Protein AF-A0A060BM55-F1 (afdb_monomer)

InterPro domains:
  IPR013785 Aldolase-type TIM barrel [G3DSA:3.20.20.70] (1-113)
  IPR019563 Glycosyl-hydrolase 97, catalytic domain [PF10566] (2-112)
  IPR052720 Glycosyl Hydrolase Family 97 [PTHR35803] (2-112)

Organism: NCBI:txid155900

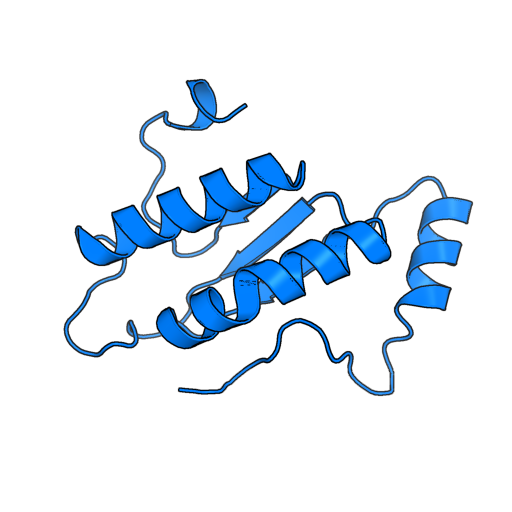Foldseek 3Di:
DADDLLQDDDPPDDLQVVLVVCVVVVHHDEGEAECCQALVNCVVNLVVNLVSCLVSVHQEYEYEHRDAHPVPPDHQADPVNVVSVVVSLQVSVVSNHHYHYYSHDDDDPCVVVSD

Structure (mmCIF, N/CA/C/O backbone):
data_AF-A0A060BM55-F1
#
_entry.id   AF-A0A060BM55-F1
#
loop_
_atom_site.group_PDB
_atom_site.id
_atom_site.type_symbol
_atom_site.label_atom_id
_atom_site.label_alt_id
_atom_site.label_comp_id
_atom_site.label_asym_id
_atom_site.label_entity_id
_atom_site.label_seq_id
_atom_site.pdbx_PDB_ins_code
_atom_site.Cartn_x
_atom_site.Cartn_y
_atom_site.Cartn_z
_atom_site.occupancy
_atom_site.B_iso_or_equiv
_atom_site.auth_seq_id
_atom_site.auth_comp_id
_atom_site.auth_asym_id
_atom_site.auth_atom_id
_atom_site.pdbx_PDB_model_num
ATOM 1 N N . ASP A 1 1 ? 1.247 -13.243 -14.084 1.00 61.47 1 ASP A N 1
ATOM 2 C CA . ASP A 1 1 ? 1.353 -12.057 -13.209 1.00 61.47 1 ASP A CA 1
ATOM 3 C C . ASP A 1 1 ? 0.154 -11.980 -12.266 1.00 61.47 1 ASP A C 1
ATOM 5 O O . ASP A 1 1 ? -0.477 -10.939 -12.197 1.00 61.47 1 ASP A O 1
ATOM 9 N N . ASP A 1 2 ? -0.213 -13.072 -11.596 1.00 68.25 2 ASP A N 1
ATOM 10 C CA . ASP A 1 2 ? -1.369 -13.096 -10.690 1.00 68.25 2 ASP A CA 1
ATOM 11 C C . ASP A 1 2 ? -0.999 -13.999 -9.515 1.00 68.25 2 ASP A C 1
ATOM 13 O O . ASP A 1 2 ? -1.059 -15.223 -9.606 1.00 68.25 2 ASP A O 1
ATOM 17 N N . VAL A 1 3 ? -0.381 -13.383 -8.510 1.00 78.50 3 VAL A N 1
ATOM 18 C CA . VAL A 1 3 ? 0.290 -14.083 -7.400 1.00 78.50 3 VAL A CA 1
ATOM 19 C C . VAL A 1 3 ? -0.518 -13.939 -6.110 1.00 78.50 3 VAL A C 1
ATOM 21 O O . VAL A 1 3 ? -0.544 -14.858 -5.299 1.00 78.50 3 VAL A O 1
ATOM 24 N N . PHE A 1 4 ? -1.209 -12.806 -5.947 1.00 89.38 4 PHE A N 1
ATOM 25 C CA . PHE A 1 4 ? -2.010 -12.465 -4.774 1.00 89.38 4 PHE A CA 1
ATOM 26 C C . PHE A 1 4 ? -3.209 -11.601 -5.181 1.00 89.38 4 PHE A C 1
ATOM 28 O O . PHE A 1 4 ? -3.075 -10.749 -6.064 1.00 89.38 4 PHE A O 1
ATOM 35 N N . ASP A 1 5 ? -4.341 -11.776 -4.492 1.00 93.00 5 ASP A N 1
ATOM 36 C CA . ASP A 1 5 ? -5.533 -10.919 -4.613 1.00 93.00 5 ASP A CA 1
ATOM 37 C C . ASP A 1 5 ? -5.649 -9.872 -3.487 1.00 93.00 5 ASP A C 1
ATOM 39 O O . ASP A 1 5 ? -6.470 -8.958 -3.572 1.00 93.00 5 ASP A O 1
ATOM 43 N N . PHE A 1 6 ? -4.790 -9.985 -2.465 1.00 96.12 6 PHE A N 1
ATOM 44 C CA . PHE A 1 6 ? -4.672 -9.102 -1.298 1.00 96.12 6 PHE A CA 1
ATOM 45 C C . PHE A 1 6 ? -5.924 -9.018 -0.405 1.00 96.12 6 PHE A C 1
ATOM 47 O O . PHE A 1 6 ? -5.984 -8.161 0.474 1.00 96.12 6 PHE A O 1
ATOM 54 N N . VAL A 1 7 ? -6.914 -9.894 -0.605 1.00 96.44 7 VAL A N 1
ATOM 55 C CA . VAL A 1 7 ? -8.201 -9.847 0.114 1.00 96.44 7 VAL A CA 1
ATOM 56 C C . VAL A 1 7 ? -8.655 -11.204 0.642 1.00 96.44 7 VAL A C 1
ATOM 58 O O . VAL A 1 7 ? -9.429 -11.242 1.598 1.00 96.44 7 VAL A O 1
ATOM 61 N N . THR A 1 8 ? -8.191 -12.312 0.060 1.00 95.25 8 THR A N 1
ATOM 62 C CA . THR A 1 8 ? -8.576 -13.656 0.497 1.00 95.25 8 THR A CA 1
ATOM 63 C C . THR A 1 8 ? -7.603 -14.155 1.567 1.00 95.25 8 THR A C 1
ATOM 65 O O . THR A 1 8 ? -6.438 -14.422 1.261 1.00 95.25 8 THR A O 1
ATOM 68 N N . PRO A 1 9 ? -8.040 -14.296 2.832 1.00 94.94 9 PRO A N 1
ATOM 69 C CA . PRO A 1 9 ? -7.209 -14.894 3.864 1.00 94.94 9 PRO A CA 1
ATOM 70 C C . PRO A 1 9 ? -7.093 -16.410 3.664 1.00 94.94 9 PRO A C 1
ATOM 72 O O . PRO A 1 9 ? -7.967 -17.051 3.074 1.00 94.94 9 PRO A O 1
ATOM 75 N N . TYR A 1 10 ? -6.040 -17.005 4.223 1.00 93.12 10 TYR A N 1
ATOM 76 C CA . TYR A 1 10 ? -5.969 -18.458 4.355 1.00 93.12 10 TYR A CA 1
ATOM 77 C C . TYR A 1 10 ? -7.039 -18.988 5.331 1.00 93.12 10 TYR A C 1
ATOM 79 O O . TYR A 1 10 ? -7.512 -18.237 6.188 1.00 93.12 10 TYR A O 1
ATOM 87 N N . PRO A 1 11 ? -7.426 -20.279 5.237 1.00 93.69 11 PRO A N 1
ATOM 88 C CA . PRO A 1 11 ? -8.484 -20.859 6.073 1.00 93.69 11 PRO A CA 1
ATOM 89 C C . PRO A 1 11 ? -8.236 -20.780 7.586 1.00 93.69 11 PRO A C 1
ATOM 91 O O . PRO A 1 11 ? -9.176 -20.868 8.369 1.00 93.69 11 PRO A O 1
ATOM 94 N N . ASP A 1 12 ? -6.980 -20.639 7.998 1.00 94.38 12 ASP A N 1
ATOM 95 C CA . ASP A 1 12 ? -6.537 -20.518 9.386 1.00 94.38 12 ASP A CA 1
ATOM 96 C C . ASP A 1 12 ? -6.440 -19.060 9.877 1.00 94.38 12 ASP A C 1
ATOM 98 O O . ASP A 1 12 ? -6.103 -18.822 11.038 1.00 94.38 12 ASP A O 1
ATOM 102 N N . PHE A 1 13 ? -6.779 -18.079 9.032 1.00 94.50 13 PHE A N 1
ATOM 103 C CA . PHE A 1 13 ? -6.747 -16.657 9.362 1.00 94.50 13 PHE A CA 1
ATOM 104 C C . PHE A 1 13 ? -8.152 -16.037 9.341 1.00 94.50 13 PHE A C 1
ATOM 106 O O . PHE A 1 13 ? -8.631 -15.525 8.328 1.00 94.50 13 PHE A O 1
ATOM 113 N N . ASP A 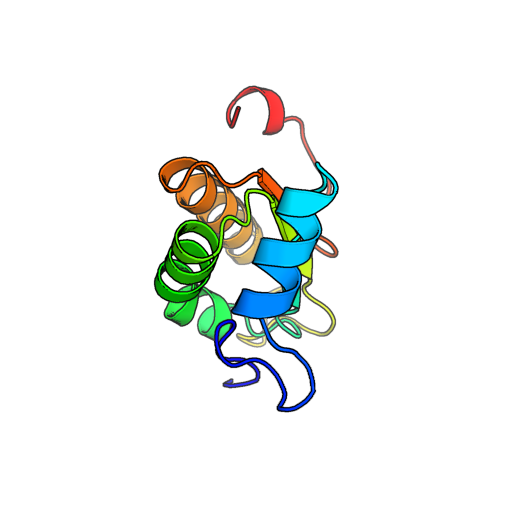1 14 ? -8.822 -16.034 10.494 1.00 95.06 14 ASP A N 1
ATOM 114 C CA . ASP A 1 14 ? -10.119 -15.366 10.647 1.00 95.06 14 ASP A CA 1
ATOM 115 C C . ASP A 1 14 ? -9.938 -13.855 10.862 1.00 95.06 14 ASP A C 1
ATOM 117 O O . ASP A 1 14 ? -9.708 -13.374 11.975 1.00 95.06 14 ASP A O 1
ATOM 121 N N . VAL A 1 15 ? -10.077 -13.099 9.772 1.00 94.56 15 VAL A N 1
ATOM 122 C CA . VAL A 1 15 ? -9.938 -11.635 9.744 1.00 94.56 15 VAL A CA 1
ATOM 123 C C . VAL A 1 15 ? -10.875 -10.955 10.744 1.00 94.56 15 VAL A C 1
ATOM 125 O O . VAL A 1 15 ? -10.457 -10.050 11.467 1.00 94.56 15 VAL A O 1
ATOM 128 N N . LYS A 1 16 ? -12.140 -11.385 10.820 1.00 94.00 16 LYS A N 1
ATOM 129 C CA . LYS A 1 16 ? -13.149 -10.714 11.651 1.00 94.00 16 LYS A CA 1
ATOM 130 C C . LYS A 1 16 ? -12.899 -10.978 13.127 1.00 94.00 16 LYS A C 1
ATOM 132 O O . LYS A 1 16 ? -12.931 -10.039 13.924 1.00 94.00 16 LYS A O 1
ATOM 137 N N . MET A 1 17 ? -12.631 -12.234 13.483 1.00 96.19 17 MET A N 1
ATOM 138 C CA . MET A 1 17 ? -12.342 -12.619 14.863 1.00 96.19 17 MET A CA 1
ATOM 139 C C . MET A 1 17 ? -11.067 -11.941 15.364 1.00 96.19 17 MET A C 1
ATOM 141 O O . MET A 1 17 ? -11.091 -11.308 16.421 1.00 96.19 17 MET A O 1
ATOM 145 N N . LEU A 1 18 ? -9.977 -11.996 14.590 1.00 95.25 18 LEU A N 1
ATOM 146 C CA . LEU A 1 18 ? -8.703 -11.385 14.971 1.00 95.25 18 LEU A CA 1
ATOM 147 C C . LEU A 1 18 ? -8.818 -9.869 15.116 1.00 95.25 18 LEU A C 1
ATOM 149 O O . LEU A 1 18 ? -8.274 -9.307 16.067 1.00 95.25 18 LEU A O 1
ATOM 153 N N . ASN A 1 19 ? -9.546 -9.206 14.216 1.00 94.25 19 ASN A N 1
ATOM 154 C CA . ASN A 1 19 ? -9.747 -7.765 14.297 1.00 94.25 19 ASN A CA 1
ATOM 155 C C . ASN A 1 19 ? -10.575 -7.365 15.531 1.00 94.25 19 ASN A C 1
ATOM 157 O O . ASN A 1 19 ? -10.183 -6.475 16.288 1.00 94.25 19 ASN A O 1
ATOM 161 N N . ALA A 1 20 ? -11.676 -8.077 15.803 1.00 95.25 20 ALA A N 1
ATOM 162 C CA . ALA A 1 20 ? -12.466 -7.866 17.016 1.00 95.25 20 ALA A CA 1
ATOM 163 C C . ALA A 1 20 ? -11.631 -8.102 18.286 1.00 95.25 20 ALA A C 1
ATOM 165 O O . ALA A 1 20 ? -11.706 -7.327 19.244 1.00 95.25 20 ALA A O 1
ATOM 166 N N . TYR A 1 21 ? -10.790 -9.138 18.281 1.00 96.62 21 TYR A N 1
ATOM 167 C CA . TYR A 1 21 ? -9.905 -9.442 19.396 1.00 96.62 21 TYR A CA 1
ATOM 168 C C . TYR A 1 21 ? -8.840 -8.359 19.592 1.00 96.62 21 TYR A C 1
ATOM 170 O O . TYR A 1 21 ? -8.648 -7.896 20.716 1.00 96.62 21 TYR A O 1
ATOM 178 N N . ALA A 1 22 ? -8.205 -7.885 18.518 1.00 95.81 22 ALA A N 1
ATOM 179 C CA . ALA A 1 22 ? -7.246 -6.786 18.562 1.00 95.81 22 ALA A CA 1
ATOM 180 C C . ALA A 1 22 ? -7.872 -5.523 19.177 1.00 95.81 22 ALA A C 1
ATOM 182 O O . ALA A 1 22 ? -7.331 -4.964 20.134 1.00 95.81 22 ALA A O 1
ATOM 183 N N . HIS A 1 23 ? -9.075 -5.151 18.728 1.00 93.25 23 HIS A N 1
ATOM 184 C CA . HIS A 1 23 ? -9.819 -4.023 19.287 1.00 93.25 23 HIS A CA 1
ATOM 185 C C . HIS A 1 23 ? -10.149 -4.218 20.773 1.00 93.25 23 HIS A C 1
ATOM 187 O O . HIS A 1 23 ? -9.991 -3.282 21.556 1.00 93.25 23 HIS A O 1
ATOM 193 N N . SER A 1 24 ? -10.516 -5.434 21.198 1.00 96.81 24 SER A N 1
ATOM 194 C CA . SER A 1 24 ? -10.766 -5.745 22.618 1.00 96.81 24 SER A CA 1
ATOM 195 C C . SER A 1 24 ? -9.527 -5.567 23.506 1.00 96.81 24 SER A C 1
ATOM 197 O O . SER A 1 24 ? -9.643 -5.371 24.715 1.00 96.81 24 SER A O 1
ATOM 199 N N . LYS A 1 25 ? -8.331 -5.634 22.908 1.00 97.44 25 LYS A N 1
ATOM 200 C CA . LYS A 1 25 ? -7.039 -5.436 23.572 1.00 97.44 25 LYS A CA 1
ATOM 201 C C . LYS A 1 25 ? -6.467 -4.031 23.372 1.00 97.44 25 LYS A C 1
ATOM 203 O O . LYS A 1 25 ? -5.366 -3.769 23.845 1.00 97.44 25 LYS A O 1
ATOM 208 N N . GLY A 1 26 ? -7.181 -3.138 22.684 1.00 95.50 26 GLY A N 1
ATOM 209 C CA . GLY A 1 26 ? -6.689 -1.795 22.372 1.00 95.50 26 GLY A CA 1
ATOM 210 C C . GLY A 1 26 ? -5.500 -1.777 21.405 1.00 95.50 26 GLY A C 1
ATOM 211 O O . GLY A 1 26 ? -4.759 -0.798 21.374 1.00 95.50 26 GLY A O 1
ATOM 212 N N . VAL A 1 27 ? -5.297 -2.845 20.626 1.00 95.81 27 VAL A N 1
ATOM 213 C CA . VAL A 1 27 ? -4.241 -2.938 19.607 1.00 95.81 27 VAL A CA 1
ATOM 214 C C . VAL A 1 27 ? -4.850 -2.929 18.208 1.00 95.81 27 VAL A C 1
ATOM 216 O O . VAL A 1 27 ? -6.030 -3.223 18.024 1.00 95.81 27 VAL A O 1
ATOM 219 N N . LYS A 1 28 ? -4.040 -2.591 17.204 1.00 94.06 28 LYS A N 1
ATOM 220 C CA . LYS A 1 28 ? -4.435 -2.642 15.794 1.00 94.06 28 LYS A CA 1
ATOM 221 C C . LYS A 1 28 ? -3.575 -3.643 15.049 1.00 94.06 28 LYS A C 1
ATOM 223 O O . LYS A 1 28 ? -2.371 -3.727 15.287 1.00 94.06 28 LYS A O 1
ATOM 228 N N . LEU A 1 29 ? -4.194 -4.361 14.123 1.00 95.38 29 LEU A N 1
ATOM 229 C CA . LEU A 1 29 ? -3.464 -5.188 13.178 1.00 95.38 29 LEU A CA 1
ATOM 230 C C . LEU A 1 29 ? -2.843 -4.300 12.089 1.00 95.38 29 LEU A C 1
ATOM 232 O O . LEU A 1 29 ? -3.420 -3.288 11.684 1.00 95.38 29 LEU A O 1
ATOM 236 N N . MET A 1 30 ? -1.662 -4.688 11.612 1.00 96.75 30 MET A N 1
ATOM 237 C CA . MET A 1 30 ? -1.012 -4.076 10.454 1.00 96.75 30 MET A CA 1
ATOM 238 C C . MET A 1 30 ? -1.174 -5.011 9.259 1.00 96.75 30 MET A C 1
ATOM 240 O O . MET A 1 30 ? -0.885 -6.201 9.368 1.00 96.75 30 MET A O 1
ATOM 244 N N . MET A 1 31 ? -1.647 -4.477 8.136 1.00 97.69 31 MET A N 1
ATOM 245 C CA . MET A 1 31 ? -1.818 -5.247 6.906 1.00 97.69 31 MET A CA 1
ATOM 246 C C . MET A 1 31 ? -0.458 -5.576 6.274 1.00 97.69 31 MET A C 1
ATOM 248 O O . MET A 1 31 ? 0.521 -4.857 6.491 1.00 97.69 31 MET A O 1
ATOM 252 N N . HIS A 1 32 ? -0.398 -6.630 5.459 1.00 97.88 32 HIS A N 1
ATOM 253 C CA . HIS A 1 32 ? 0.797 -7.012 4.712 1.00 97.88 32 HIS A CA 1
ATOM 254 C C . HIS A 1 32 ? 0.472 -7.277 3.235 1.00 97.88 32 HIS A C 1
ATOM 256 O O . HIS A 1 32 ? -0.267 -8.205 2.925 1.00 97.88 32 HIS A O 1
ATOM 262 N N . HIS A 1 33 ? 1.038 -6.477 2.329 1.00 97.88 33 HIS A N 1
ATOM 263 C CA . HIS A 1 33 ? 0.908 -6.619 0.874 1.00 97.88 33 HIS A CA 1
ATOM 264 C C . HIS A 1 33 ? 2.272 -6.926 0.241 1.00 97.88 33 HIS A C 1
ATOM 266 O O . HIS A 1 33 ? 2.935 -6.044 -0.308 1.00 97.88 33 HIS A O 1
ATOM 272 N N . GLU A 1 34 ? 2.703 -8.182 0.317 1.00 95.81 34 GLU A N 1
ATOM 273 C CA . GLU A 1 34 ? 3.834 -8.652 -0.489 1.00 95.81 34 GLU A CA 1
ATOM 274 C C . GLU A 1 34 ? 3.387 -8.815 -1.946 1.00 95.81 34 GLU A C 1
ATOM 276 O O . GLU A 1 34 ? 2.368 -9.446 -2.215 1.00 95.81 34 GLU A O 1
ATOM 281 N N . THR A 1 35 ? 4.132 -8.241 -2.890 1.00 94.75 35 THR A N 1
ATOM 282 C CA . THR A 1 35 ? 3.757 -8.244 -4.315 1.00 94.75 35 THR A CA 1
ATOM 283 C C . THR A 1 35 ? 4.543 -9.257 -5.141 1.00 94.75 35 THR A C 1
ATOM 285 O O . THR A 1 35 ? 4.168 -9.522 -6.286 1.00 94.75 35 THR A O 1
ATOM 288 N N . SER A 1 36 ? 5.646 -9.792 -4.600 1.00 93.88 36 SER A N 1
ATOM 289 C CA . SER A 1 36 ? 6.642 -10.573 -5.348 1.00 93.88 36 SER A CA 1
ATOM 290 C C . SER A 1 36 ? 7.066 -9.867 -6.640 1.00 93.88 36 SER A C 1
ATOM 292 O O . SER A 1 36 ? 7.148 -10.476 -7.709 1.00 93.88 36 SER A O 1
ATOM 294 N N . SER A 1 37 ? 7.212 -8.540 -6.553 1.00 93.81 37 SER A N 1
ATOM 295 C CA . SER A 1 37 ? 7.542 -7.642 -7.662 1.00 93.81 37 SER A CA 1
ATOM 296 C C . SER A 1 37 ? 6.567 -7.674 -8.850 1.00 93.81 37 SER A C 1
ATOM 298 O O . SER A 1 37 ? 6.855 -7.125 -9.917 1.00 93.81 37 SER A O 1
ATOM 300 N N . SER A 1 38 ? 5.367 -8.245 -8.673 1.00 93.94 38 SER A N 1
ATOM 301 C CA . SER A 1 38 ? 4.285 -8.231 -9.660 1.00 93.94 38 SER A CA 1
ATOM 302 C C . SER A 1 38 ? 3.457 -6.950 -9.557 1.00 93.94 38 SER A C 1
ATOM 304 O O . SER A 1 38 ? 2.322 -6.918 -9.083 1.00 93.94 38 SER A O 1
ATOM 306 N N . VAL A 1 39 ? 4.052 -5.853 -10.016 1.00 94.25 39 VAL A N 1
ATOM 307 C CA . VAL A 1 39 ? 3.577 -4.486 -9.757 1.00 94.25 39 VAL A CA 1
ATOM 308 C C . VAL A 1 39 ? 2.235 -4.207 -10.425 1.00 94.25 39 VAL A C 1
ATOM 310 O O . VAL A 1 39 ? 1.306 -3.713 -9.790 1.00 94.25 39 VAL A O 1
ATOM 313 N N . ARG A 1 40 ? 2.080 -4.610 -11.691 1.00 93.94 40 ARG A N 1
ATOM 314 C CA . ARG A 1 40 ? 0.809 -4.460 -12.418 1.00 93.94 40 ARG A CA 1
ATOM 315 C C . ARG A 1 40 ? -0.326 -5.266 -11.777 1.00 93.94 40 ARG A C 1
ATOM 317 O O . ARG A 1 40 ? -1.479 -4.844 -11.843 1.00 93.94 40 ARG A O 1
ATOM 324 N N . ASN A 1 41 ? -0.018 -6.423 -11.186 1.00 93.88 41 ASN A N 1
ATOM 325 C CA . ASN A 1 41 ? -1.010 -7.202 -10.449 1.00 93.88 41 ASN A CA 1
ATOM 326 C C . ASN A 1 41 ? -1.494 -6.436 -9.221 1.00 93.88 41 ASN A C 1
ATOM 328 O O . ASN A 1 41 ? -2.697 -6.324 -8.989 1.00 93.88 41 ASN A O 1
ATOM 332 N N . TYR A 1 42 ? -0.548 -5.873 -8.471 1.00 97.06 42 TYR A N 1
ATOM 333 C CA . TYR A 1 42 ? -0.859 -5.109 -7.278 1.00 97.06 42 TYR A CA 1
ATOM 334 C C . TYR A 1 42 ? -1.697 -3.869 -7.600 1.00 97.06 42 TYR A C 1
ATOM 336 O O . TYR A 1 42 ? -2.738 -3.668 -6.984 1.00 97.06 42 TYR A O 1
ATOM 344 N N . GLU A 1 43 ? -1.335 -3.093 -8.626 1.00 96.50 43 GLU A N 1
ATOM 345 C CA . GLU A 1 43 ? -2.115 -1.915 -9.037 1.00 96.50 43 GLU A CA 1
ATOM 346 C C . GLU A 1 43 ? -3.567 -2.243 -9.403 1.00 96.50 43 GLU A C 1
ATOM 348 O O . GLU A 1 43 ? -4.470 -1.490 -9.041 1.00 96.50 43 GLU A O 1
ATOM 353 N N . ARG A 1 44 ? -3.813 -3.379 -10.072 1.00 96.38 44 ARG A N 1
ATOM 354 C CA . ARG A 1 44 ? -5.172 -3.827 -10.435 1.00 96.38 44 ARG A CA 1
ATOM 355 C C . ARG A 1 44 ? -6.037 -4.169 -9.223 1.00 96.38 44 ARG A C 1
ATOM 357 O O . ARG A 1 44 ? -7.257 -4.037 -9.297 1.00 96.38 44 ARG A O 1
ATOM 364 N N . HIS A 1 45 ? -5.416 -4.607 -8.133 1.00 96.88 45 HIS A N 1
ATOM 365 C CA . HIS A 1 45 ? -6.100 -4.997 -6.902 1.00 96.88 45 HIS A CA 1
ATOM 366 C C . HIS A 1 45 ? -6.083 -3.903 -5.827 1.00 96.88 45 HIS A C 1
ATOM 368 O O . HIS A 1 45 ? -6.825 -4.003 -4.856 1.00 96.88 45 HIS A O 1
ATOM 374 N N . MET A 1 46 ? -5.292 -2.843 -6.008 1.00 97.69 46 MET A N 1
ATOM 375 C CA . MET A 1 46 ? -4.970 -1.859 -4.973 1.00 97.69 46 MET A CA 1
ATOM 376 C C . MET A 1 46 ? -6.202 -1.199 -4.337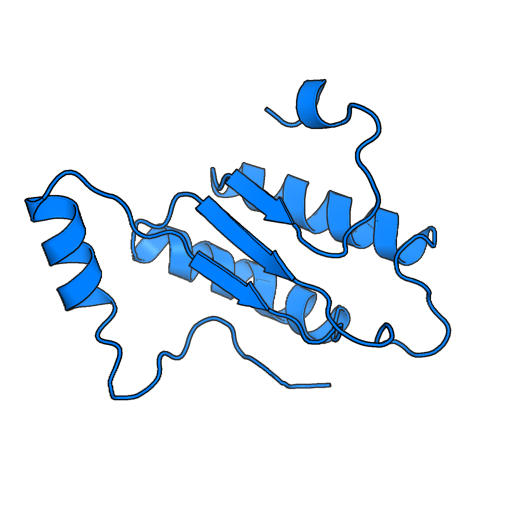 1.00 97.69 46 MET A C 1
ATOM 378 O O . MET A 1 46 ? -6.280 -1.136 -3.116 1.00 97.69 46 MET A O 1
ATOM 382 N N . ASP A 1 47 ? -7.188 -0.760 -5.130 1.00 97.75 47 ASP A N 1
ATOM 383 C CA . ASP A 1 47 ? -8.421 -0.169 -4.578 1.00 97.75 47 ASP A CA 1
ATOM 384 C C . ASP A 1 47 ? -9.224 -1.176 -3.752 1.00 97.75 47 ASP A C 1
ATOM 386 O O . ASP A 1 47 ? -9.677 -0.858 -2.658 1.00 97.75 47 ASP A O 1
ATOM 390 N N . LYS A 1 48 ? -9.363 -2.416 -4.238 1.00 97.94 48 LYS A N 1
ATOM 391 C CA . LYS A 1 48 ? -10.072 -3.471 -3.500 1.00 97.94 48 LYS A CA 1
ATOM 392 C C . LYS A 1 48 ? -9.341 -3.829 -2.208 1.00 97.94 48 LYS A C 1
ATOM 394 O O . LYS A 1 48 ? -9.988 -4.010 -1.183 1.00 97.94 48 LYS A O 1
ATOM 399 N N . ALA A 1 49 ? -8.013 -3.891 -2.250 1.00 98.00 49 ALA A N 1
ATOM 400 C CA . ALA A 1 49 ? -7.177 -4.189 -1.096 1.00 98.00 49 ALA A CA 1
ATOM 401 C C . ALA A 1 49 ? -7.252 -3.076 -0.036 1.00 98.00 49 ALA A C 1
ATOM 403 O O . ALA A 1 49 ? -7.420 -3.354 1.149 1.00 98.00 49 ALA A O 1
ATOM 404 N N . TYR A 1 50 ? -7.201 -1.803 -0.443 1.00 98.31 50 TYR A N 1
ATOM 405 C CA . TYR A 1 50 ? -7.360 -0.677 0.482 1.00 98.31 50 TYR A CA 1
ATOM 406 C C . TYR A 1 50 ? -8.785 -0.547 1.018 1.00 98.31 50 TYR A C 1
ATOM 408 O O . TYR A 1 50 ? -8.955 -0.276 2.205 1.00 98.31 50 TYR A O 1
ATOM 416 N N . GLN A 1 51 ? -9.809 -0.825 0.210 1.00 98.38 51 GLN 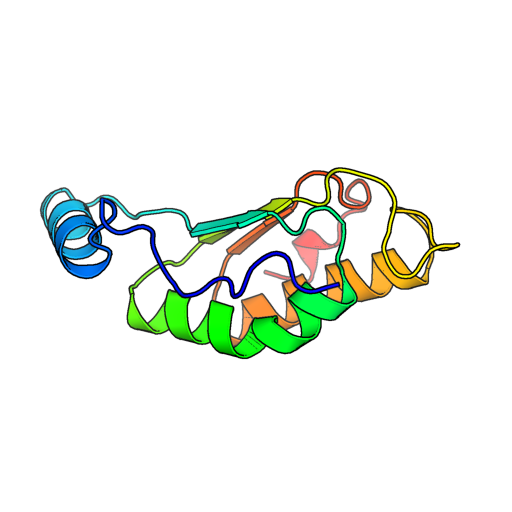A N 1
ATOM 417 C CA . GLN A 1 51 ? -11.177 -0.896 0.716 1.00 98.38 51 GLN A CA 1
ATOM 418 C C . GLN A 1 51 ? -11.329 -2.026 1.741 1.00 98.38 51 GLN A C 1
ATOM 420 O O . GLN A 1 51 ? -11.868 -1.802 2.820 1.00 98.38 51 GLN A O 1
ATOM 425 N N . PHE A 1 52 ? -10.767 -3.207 1.467 1.00 98.06 52 PHE A N 1
ATOM 426 C CA . PHE A 1 52 ? -10.739 -4.317 2.418 1.00 98.06 52 PHE A CA 1
ATOM 427 C C . PHE A 1 52 ? -10.046 -3.931 3.732 1.00 98.06 52 PHE A C 1
ATOM 429 O O . PH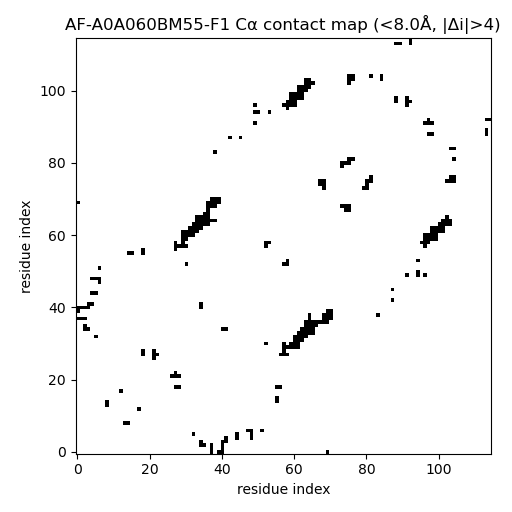E A 1 52 ? -10.516 -4.294 4.812 1.00 98.06 52 PHE A O 1
ATOM 436 N N . MET A 1 53 ? -8.956 -3.162 3.663 1.00 98.00 53 MET A N 1
ATOM 437 C CA . MET A 1 53 ? -8.304 -2.618 4.852 1.00 98.00 53 MET A CA 1
ATOM 438 C C . MET A 1 53 ? -9.238 -1.708 5.654 1.00 98.00 53 MET A C 1
ATOM 440 O O . MET A 1 53 ? -9.350 -1.894 6.865 1.00 98.00 53 MET A O 1
ATOM 444 N N . VAL A 1 54 ? -9.928 -0.769 4.998 1.00 97.25 54 VAL A N 1
ATOM 445 C CA . VAL A 1 54 ? -10.892 0.135 5.648 1.00 97.25 54 VAL A CA 1
ATOM 446 C C . VAL A 1 54 ? -12.033 -0.648 6.295 1.00 97.25 54 VAL A C 1
ATOM 448 O O . VAL A 1 54 ? -12.313 -0.449 7.478 1.00 97.25 54 VAL A O 1
ATOM 451 N N . ASP A 1 55 ? -12.631 -1.585 5.562 1.00 96.25 55 ASP A N 1
ATOM 452 C CA . ASP A 1 55 ? -13.760 -2.401 6.024 1.00 96.25 55 ASP A CA 1
ATOM 453 C C . ASP A 1 55 ? -13.396 -3.256 7.246 1.00 96.25 55 ASP A C 1
ATOM 455 O O . ASP A 1 55 ? -14.245 -3.548 8.090 1.00 96.25 55 ASP A O 1
ATOM 459 N N . ASN A 1 56 ? -12.119 -3.625 7.369 1.00 95.31 56 ASN A N 1
ATOM 460 C CA . ASN A 1 56 ? -11.593 -4.428 8.468 1.00 95.31 56 ASN A CA 1
ATOM 461 C C . ASN A 1 56 ? -10.702 -3.626 9.434 1.00 95.31 56 ASN A C 1
ATOM 463 O O . ASN A 1 56 ? -9.965 -4.217 10.215 1.00 95.31 56 ASN A O 1
ATOM 467 N N . GLY A 1 57 ? -10.763 -2.292 9.436 1.00 94.31 57 GLY A N 1
ATOM 468 C CA . GLY A 1 57 ? -10.115 -1.455 10.456 1.00 94.31 57 GLY A CA 1
ATOM 469 C C . GLY A 1 57 ? -8.579 -1.401 10.426 1.00 94.31 57 GLY A C 1
ATOM 470 O O . GLY A 1 57 ? -7.964 -0.915 11.380 1.00 94.31 57 GLY A O 1
ATOM 471 N N . TYR A 1 58 ? -7.939 -1.845 9.344 1.00 96.81 58 TYR A N 1
ATOM 472 C CA . TYR A 1 58 ? -6.493 -1.731 9.163 1.00 96.81 58 TYR A CA 1
ATOM 473 C C . TYR A 1 58 ? -6.120 -0.303 8.755 1.00 96.81 58 TYR A C 1
ATOM 475 O O . TYR A 1 58 ? -6.453 0.153 7.665 1.00 96.81 58 TYR A O 1
ATOM 483 N N . THR A 1 59 ? -5.371 0.404 9.603 1.00 96.25 59 THR A N 1
ATOM 484 C CA . THR A 1 59 ? -4.944 1.793 9.326 1.00 96.25 59 THR A CA 1
ATOM 485 C C . THR A 1 59 ? -3.509 1.910 8.811 1.00 96.25 59 THR A C 1
ATOM 487 O O . THR A 1 59 ? -3.031 3.011 8.550 1.00 96.25 59 THR A O 1
ATOM 490 N N . ALA A 1 60 ? -2.789 0.794 8.705 1.00 97.19 60 ALA A N 1
ATOM 491 C CA . ALA A 1 60 ? -1.420 0.761 8.206 1.00 97.19 60 ALA A CA 1
ATOM 492 C C . ALA A 1 60 ? -1.147 -0.535 7.439 1.00 97.19 60 ALA A C 1
ATOM 494 O O . ALA A 1 60 ? -1.656 -1.596 7.810 1.00 97.19 60 ALA A O 1
ATOM 495 N N . VAL A 1 61 ? -0.313 -0.447 6.404 1.00 98.12 61 VAL A N 1
ATOM 496 C CA . VAL A 1 61 ? 0.141 -1.585 5.601 1.00 98.12 61 VAL A CA 1
ATOM 497 C C . VAL A 1 61 ? 1.654 -1.593 5.470 1.00 98.12 61 VAL A C 1
ATOM 499 O O . VAL A 1 61 ? 2.278 -0.563 5.215 1.00 98.12 61 VAL A O 1
ATOM 502 N N . LYS A 1 62 ? 2.237 -2.781 5.600 1.00 98.12 62 LYS A N 1
ATOM 503 C CA . LYS A 1 62 ? 3.578 -3.079 5.117 1.00 98.12 62 LYS A CA 1
ATOM 504 C C . LYS A 1 62 ? 3.472 -3.660 3.707 1.00 98.12 62 LYS A C 1
ATOM 506 O O . LYS A 1 62 ? 2.866 -4.714 3.546 1.00 98.12 62 LYS A O 1
ATOM 511 N N . SER A 1 63 ? 4.045 -3.007 2.703 1.00 97.19 63 SER A N 1
ATOM 512 C CA . SER A 1 63 ? 4.175 -3.574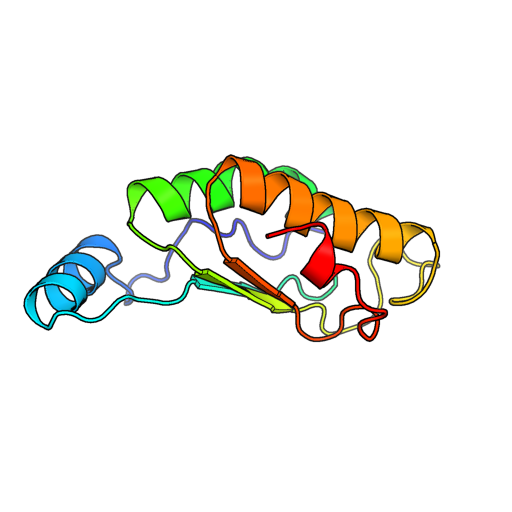 1.352 1.00 97.19 63 SER A CA 1
ATOM 513 C C . SER A 1 63 ? 5.590 -4.092 1.093 1.00 97.19 63 SER A C 1
ATOM 515 O O . SER A 1 63 ? 6.519 -3.693 1.796 1.00 97.19 63 SER A O 1
ATOM 517 N N . GLY A 1 64 ? 5.746 -4.977 0.106 1.00 96.44 64 GLY A N 1
ATOM 518 C CA . GLY A 1 64 ? 7.039 -5.544 -0.295 1.00 96.44 64 GLY A CA 1
ATOM 519 C C . GLY A 1 64 ? 7.115 -5.848 -1.792 1.00 96.44 64 GLY A C 1
ATOM 520 O O . GLY A 1 64 ? 6.092 -6.096 -2.442 1.00 96.44 64 GLY A O 1
ATOM 521 N N . TYR A 1 65 ? 8.327 -5.773 -2.345 1.00 96.50 65 TYR A N 1
ATOM 522 C CA . TYR A 1 65 ? 8.618 -5.961 -3.775 1.00 96.50 65 TYR A CA 1
ATOM 523 C C . TYR A 1 65 ? 9.833 -6.879 -3.950 1.00 96.50 65 TYR A C 1
ATOM 525 O O . TYR A 1 65 ? 10.867 -6.491 -4.504 1.00 96.50 65 TYR A O 1
ATOM 533 N N . VAL A 1 66 ? 9.732 -8.101 -3.424 1.00 95.44 66 VAL A N 1
ATOM 534 C CA . VAL A 1 66 ? 10.820 -9.085 -3.497 1.00 95.44 66 VAL A CA 1
ATOM 535 C C . VAL A 1 66 ? 10.892 -9.722 -4.891 1.00 95.44 66 VAL A C 1
ATOM 537 O O . VAL A 1 66 ? 9.898 -10.226 -5.407 1.00 95.44 66 VAL A O 1
ATOM 540 N N . GLY A 1 67 ? 12.096 -9.769 -5.472 1.00 92.50 67 GLY A N 1
ATOM 541 C CA . GLY A 1 67 ? 12.371 -10.361 -6.792 1.00 92.50 67 GLY A CA 1
ATOM 542 C C . GLY A 1 67 ? 12.444 -9.325 -7.914 1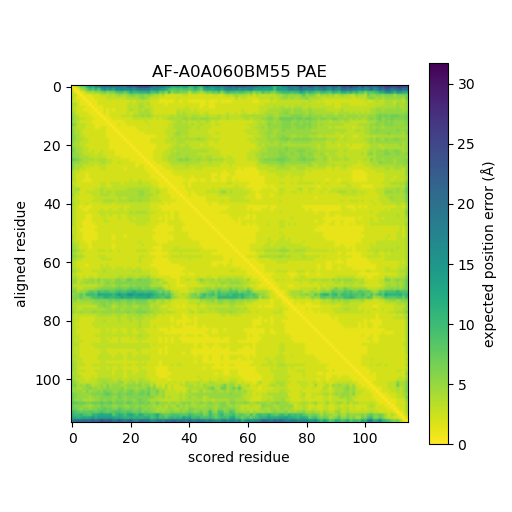.00 92.50 67 GLY A C 1
ATOM 543 O O . GLY A 1 67 ? 12.246 -8.140 -7.670 1.00 92.50 67 GLY A O 1
ATOM 544 N N . ASP A 1 68 ? 12.735 -9.750 -9.143 1.00 92.38 68 ASP A N 1
ATOM 545 C CA . ASP A 1 68 ? 12.840 -8.843 -10.296 1.00 92.38 68 ASP A CA 1
ATOM 546 C C . ASP A 1 68 ? 11.483 -8.226 -10.671 1.00 92.38 68 ASP A C 1
ATOM 548 O O . ASP A 1 68 ? 10.451 -8.900 -10.631 1.00 92.38 68 ASP A O 1
ATOM 552 N N . ILE A 1 69 ? 11.478 -6.949 -11.073 1.00 93.38 69 ILE A N 1
ATOM 553 C CA . ILE A 1 69 ? 10.249 -6.225 -11.425 1.00 93.38 69 ILE A CA 1
ATOM 554 C C . ILE A 1 69 ? 9.528 -6.879 -12.608 1.00 93.38 69 ILE A C 1
ATOM 556 O O . ILE A 1 69 ? 10.115 -7.200 -13.644 1.00 93.38 69 ILE A O 1
ATOM 560 N N . ILE A 1 70 ? 8.211 -7.024 -12.452 1.00 89.56 70 ILE A N 1
ATOM 561 C CA . ILE A 1 70 ? 7.274 -7.398 -13.506 1.00 89.56 70 ILE A CA 1
ATOM 562 C C . ILE A 1 70 ? 6.329 -6.202 -13.708 1.00 89.56 70 ILE A C 1
ATOM 564 O O . ILE A 1 70 ? 5.513 -5.907 -12.826 1.00 89.56 70 ILE A O 1
ATOM 568 N N . PRO A 1 71 ? 6.405 -5.496 -14.852 1.00 85.50 71 PRO A N 1
ATOM 569 C CA . PRO A 1 71 ? 6.911 -5.942 -16.157 1.00 85.50 71 PRO A CA 1
ATOM 570 C C . PRO A 1 71 ? 8.441 -6.047 -16.266 1.00 85.50 71 PRO A C 1
ATOM 572 O O . PRO A 1 71 ? 9.175 -5.173 -15.813 1.00 85.50 71 PRO A O 1
ATOM 575 N N . ARG A 1 72 ? 8.905 -7.130 -16.908 1.00 82.94 72 ARG A N 1
ATOM 576 C CA . ARG A 1 72 ? 10.336 -7.419 -17.088 1.00 82.94 72 ARG A CA 1
ATOM 577 C C . ARG A 1 72 ? 11.005 -6.315 -17.909 1.00 82.94 72 ARG A C 1
ATOM 579 O O . ARG A 1 72 ? 10.481 -5.932 -18.951 1.00 82.94 72 ARG A O 1
ATOM 586 N N . GLY A 1 73 ? 12.180 -5.877 -17.464 1.00 87.19 73 GLY A N 1
ATOM 587 C CA . GLY A 1 73 ? 12.954 -4.795 -18.084 1.00 87.19 73 GLY A CA 1
ATOM 588 C C . GLY A 1 73 ? 12.956 -3.502 -17.267 1.00 87.19 73 GLY A C 1
ATOM 589 O O . GLY A 1 73 ? 13.843 -2.677 -17.454 1.00 87.19 73 GLY A O 1
ATOM 590 N N . GLU A 1 74 ? 12.023 -3.355 -16.326 1.00 92.69 74 GLU A N 1
ATOM 591 C CA . GLU A 1 74 ? 12.063 -2.293 -15.324 1.00 92.69 74 GLU A CA 1
ATOM 592 C C . GLU A 1 74 ? 12.957 -2.673 -14.135 1.00 92.69 74 GLU A C 1
ATOM 594 O O . GLU A 1 74 ? 13.228 -3.845 -13.867 1.00 92.69 74 GLU A O 1
ATOM 599 N N . HIS A 1 75 ? 13.393 -1.660 -13.389 1.00 93.81 75 HIS A N 1
ATOM 600 C CA . HIS A 1 75 ? 14.192 -1.816 -12.174 1.00 93.81 75 HIS A CA 1
ATOM 601 C C . HIS A 1 75 ? 13.504 -1.121 -10.999 1.00 93.81 75 HIS A C 1
ATOM 603 O O . HIS A 1 75 ? 12.846 -0.097 -11.194 1.00 93.81 75 HIS A O 1
ATOM 609 N N . HIS A 1 76 ? 13.713 -1.610 -9.769 1.00 95.00 76 HIS A N 1
ATOM 610 C CA . HIS A 1 76 ? 13.078 -1.074 -8.551 1.00 95.00 76 HIS A CA 1
ATOM 611 C C . HIS A 1 76 ? 13.208 0.433 -8.376 1.00 95.00 76 HIS A C 1
ATOM 613 O O . HIS A 1 76 ? 12.347 1.033 -7.746 1.00 95.00 76 HIS A O 1
ATOM 619 N N . TYR A 1 77 ? 14.272 1.040 -8.899 1.00 96.38 77 TYR A N 1
ATOM 620 C CA . TYR A 1 77 ? 14.575 2.464 -8.717 1.00 96.38 77 TYR A CA 1
ATOM 621 C C . TYR A 1 77 ? 14.435 3.279 -10.010 1.00 96.38 77 TYR A C 1
ATOM 623 O O . TYR A 1 77 ? 14.775 4.465 -10.038 1.00 96.38 77 TYR A O 1
ATOM 631 N N . GLY A 1 78 ? 13.952 2.645 -11.083 1.00 95.06 78 GLY A N 1
ATOM 632 C CA . GLY A 1 78 ? 13.637 3.301 -12.345 1.00 95.06 78 GLY A CA 1
ATOM 633 C C . GLY A 1 78 ? 12.463 4.270 -12.207 1.00 95.06 78 GLY A C 1
ATOM 634 O O . GLY A 1 78 ? 11.696 4.233 -11.243 1.00 95.06 78 GLY A O 1
ATOM 635 N N . GLN A 1 79 ? 12.304 5.152 -13.194 1.00 96.31 79 GLN A N 1
ATOM 636 C CA . GLN A 1 79 ? 11.243 6.161 -13.181 1.00 96.31 79 GLN A CA 1
ATOM 637 C C . GLN A 1 79 ? 9.845 5.533 -13.076 1.00 96.31 79 GLN A C 1
ATOM 639 O O . GLN A 1 79 ? 9.002 6.050 -12.344 1.00 96.31 79 GLN A O 1
ATOM 644 N N . TRP A 1 80 ? 9.618 4.405 -13.755 1.00 96.44 80 TRP A N 1
ATOM 645 C CA . TRP A 1 80 ? 8.349 3.683 -13.711 1.00 96.44 80 TRP A CA 1
ATOM 646 C C . TRP A 1 80 ? 7.990 3.237 -12.289 1.00 96.44 80 TRP A C 1
ATOM 648 O O . TRP A 1 80 ? 6.904 3.537 -11.795 1.00 96.44 80 TRP A O 1
ATOM 658 N N . MET A 1 81 ? 8.934 2.605 -11.588 1.00 97.62 81 MET A N 1
ATOM 659 C CA . MET A 1 81 ? 8.725 2.151 -10.212 1.00 97.62 81 MET A CA 1
ATOM 660 C C . MET A 1 81 ? 8.605 3.301 -9.216 1.00 97.62 81 MET A C 1
ATOM 662 O O . MET A 1 81 ? 7.769 3.248 -8.318 1.00 97.62 81 MET A O 1
ATOM 666 N N . ASN A 1 82 ? 9.358 4.386 -9.405 1.00 97.19 82 ASN A N 1
ATOM 667 C CA . ASN A 1 82 ? 9.199 5.585 -8.579 1.00 97.19 82 ASN A CA 1
ATOM 668 C C . ASN A 1 82 ? 7.779 6.166 -8.695 1.00 97.19 82 ASN A C 1
ATOM 670 O O . ASN A 1 82 ? 7.192 6.564 -7.686 1.00 97.19 82 ASN A O 1
ATOM 674 N N . ASN A 1 83 ? 7.204 6.164 -9.904 1.00 97.19 83 ASN A N 1
ATOM 675 C CA . ASN A 1 83 ? 5.814 6.563 -10.118 1.00 97.19 83 ASN A CA 1
ATOM 676 C C . ASN A 1 83 ? 4.838 5.595 -9.438 1.00 97.19 83 ASN A C 1
ATOM 678 O O . ASN A 1 83 ? 3.898 6.058 -8.793 1.00 97.19 83 ASN A O 1
ATOM 682 N N . HIS A 1 84 ? 5.084 4.284 -9.520 1.00 97.56 84 HIS A N 1
ATOM 683 C CA . HIS A 1 84 ? 4.280 3.273 -8.834 1.00 97.56 84 HIS A CA 1
ATOM 684 C C . HIS A 1 84 ? 4.250 3.480 -7.310 1.00 97.56 84 HIS A C 1
ATOM 686 O O . HIS A 1 84 ? 3.172 3.553 -6.719 1.00 97.56 84 HIS A O 1
ATOM 692 N N . TYR A 1 85 ? 5.408 3.634 -6.656 1.00 97.69 85 TYR A N 1
ATOM 693 C CA . TYR A 1 85 ? 5.448 3.836 -5.202 1.00 97.69 85 TYR A CA 1
ATOM 694 C C . TYR A 1 85 ? 4.712 5.111 -4.789 1.00 97.69 85 TYR A C 1
ATOM 696 O O . TYR A 1 85 ? 3.957 5.109 -3.817 1.00 97.69 85 TYR A O 1
ATOM 704 N N . LEU A 1 86 ? 4.897 6.199 -5.543 1.00 96.94 86 LEU A N 1
ATOM 705 C CA . LEU A 1 86 ? 4.196 7.450 -5.280 1.00 96.94 86 LEU A CA 1
ATOM 706 C C . LEU A 1 86 ? 2.683 7.306 -5.485 1.00 96.94 86 LEU A C 1
ATOM 708 O O . LEU A 1 86 ? 1.913 7.856 -4.701 1.00 96.94 86 LEU A O 1
ATOM 712 N N . TYR A 1 87 ? 2.256 6.567 -6.510 1.00 97.69 87 TYR A N 1
ATOM 713 C CA . TYR A 1 87 ? 0.851 6.255 -6.754 1.00 97.69 87 TYR A CA 1
ATOM 714 C C . TYR A 1 87 ? 0.237 5.466 -5.593 1.00 97.69 87 TYR A C 1
ATOM 716 O O . TYR A 1 87 ? -0.808 5.866 -5.082 1.00 97.69 87 TY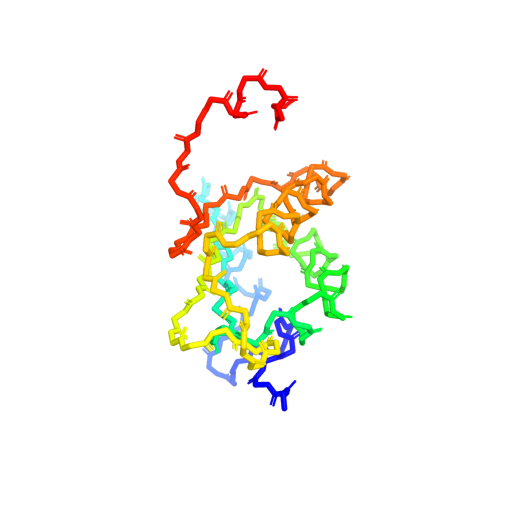R A O 1
ATOM 724 N N . ALA A 1 88 ? 0.919 4.420 -5.117 1.00 97.56 88 ALA A N 1
ATOM 725 C CA . ALA A 1 88 ? 0.470 3.621 -3.980 1.00 97.56 88 ALA A CA 1
ATOM 726 C C . ALA A 1 88 ? 0.312 4.467 -2.706 1.00 97.56 88 ALA A C 1
ATOM 728 O O . ALA A 1 88 ? -0.712 4.380 -2.034 1.00 97.56 88 ALA A O 1
ATOM 729 N N . ILE A 1 89 ? 1.284 5.338 -2.402 1.00 95.94 89 ILE A N 1
ATOM 730 C CA . ILE A 1 89 ? 1.231 6.217 -1.221 1.00 95.94 89 ILE A CA 1
ATOM 731 C C . ILE A 1 89 ? 0.102 7.247 -1.344 1.00 95.94 89 ILE A C 1
ATOM 733 O O . ILE A 1 89 ? -0.654 7.436 -0.395 1.00 95.94 89 ILE A O 1
ATOM 737 N N . LYS A 1 90 ? -0.042 7.900 -2.505 1.00 97.00 90 LYS A N 1
ATOM 738 C CA . LYS A 1 90 ? -1.111 8.887 -2.725 1.00 97.00 90 LYS A CA 1
ATOM 739 C C . LYS A 1 90 ? -2.492 8.257 -2.606 1.00 97.00 90 LYS A C 1
ATOM 741 O O . LYS A 1 90 ? -3.339 8.800 -1.911 1.00 97.00 90 LYS A O 1
ATOM 746 N N . LYS A 1 91 ? -2.696 7.091 -3.221 1.00 97.38 91 LYS A N 1
ATOM 747 C CA . LYS A 1 91 ? -3.966 6.375 -3.110 1.00 97.38 91 LYS A CA 1
ATOM 748 C C . LYS A 1 91 ? -4.225 5.935 -1.671 1.00 97.38 91 LYS A C 1
ATOM 750 O O . LYS A 1 91 ? -5.322 6.136 -1.178 1.00 97.38 91 LYS A O 1
ATOM 755 N N . ALA A 1 92 ? -3.232 5.394 -0.965 1.00 97.25 92 ALA A N 1
ATOM 756 C CA . ALA A 1 92 ? -3.393 5.032 0.444 1.00 97.25 92 ALA A CA 1
ATOM 757 C C . ALA A 1 92 ? -3.812 6.234 1.315 1.00 97.25 92 ALA A C 1
ATOM 759 O O . ALA A 1 92 ? -4.633 6.069 2.218 1.00 97.25 92 ALA A O 1
ATOM 760 N N . ALA A 1 93 ? -3.322 7.442 1.012 1.00 96.44 93 ALA A N 1
ATOM 761 C CA . ALA A 1 93 ? -3.736 8.665 1.698 1.00 96.44 93 ALA A CA 1
ATOM 762 C C . ALA A 1 93 ? -5.236 8.973 1.515 1.00 96.44 93 ALA A C 1
ATOM 764 O O . ALA A 1 93 ? -5.887 9.349 2.491 1.00 96.44 93 ALA A O 1
ATOM 765 N N . ASP A 1 94 ? -5.813 8.723 0.331 1.00 97.12 94 ASP A N 1
ATOM 766 C CA . ASP A 1 94 ? -7.261 8.875 0.085 1.00 97.12 94 ASP A CA 1
ATOM 767 C C . ASP A 1 94 ? -8.101 7.959 1.000 1.00 97.12 94 ASP A C 1
ATOM 769 O O . ASP A 1 94 ? -9.187 8.334 1.447 1.00 97.12 94 ASP A O 1
ATOM 773 N N . TYR A 1 95 ? -7.565 6.784 1.353 1.00 97.81 95 TYR A N 1
ATOM 774 C CA . TYR A 1 95 ? -8.170 5.826 2.290 1.00 97.81 95 TYR A CA 1
ATOM 775 C C . TYR A 1 95 ? -7.717 6.025 3.750 1.00 97.81 95 TYR A C 1
ATOM 777 O O . TYR A 1 95 ? -8.125 5.266 4.630 1.00 97.81 95 TYR A O 1
ATOM 785 N N . LYS A 1 96 ? -6.894 7.045 4.039 1.00 97.12 96 LYS A N 1
ATOM 786 C CA . LYS A 1 96 ? -6.297 7.318 5.363 1.00 97.12 96 LYS A CA 1
ATOM 787 C C . LYS A 1 96 ? -5.455 6.156 5.911 1.00 97.12 96 LYS A C 1
ATOM 789 O O . LYS A 1 96 ? -5.503 5.841 7.102 1.00 97.12 96 LYS A O 1
ATOM 794 N N . ILE A 1 97 ? -4.681 5.523 5.035 1.00 97.69 97 ILE A N 1
ATOM 795 C CA . ILE A 1 97 ? -3.808 4.388 5.338 1.00 97.69 97 ILE A CA 1
ATOM 796 C C . ILE A 1 97 ? -2.342 4.833 5.327 1.00 97.69 97 ILE A C 1
ATOM 798 O O . ILE A 1 97 ? -1.854 5.393 4.347 1.00 97.69 97 ILE A O 1
ATOM 802 N N . CYS A 1 98 ? -1.605 4.509 6.391 1.00 97.12 98 CYS A N 1
ATOM 803 C CA . CYS A 1 98 ? -0.151 4.676 6.423 1.00 97.12 98 CYS A CA 1
ATOM 804 C C . CYS A 1 98 ? 0.556 3.525 5.688 1.00 97.12 98 CYS A C 1
ATOM 806 O O . CYS A 1 98 ? 0.197 2.359 5.861 1.00 97.12 98 CYS A O 1
ATOM 808 N N . VAL A 1 99 ? 1.611 3.831 4.926 1.00 97.31 99 VAL A N 1
ATOM 809 C CA . VAL A 1 99 ? 2.362 2.839 4.137 1.00 97.31 99 VAL A CA 1
ATOM 810 C C . VAL A 1 99 ? 3.798 2.709 4.640 1.00 97.31 99 VAL A C 1
ATOM 812 O O . VAL A 1 99 ? 4.521 3.696 4.750 1.00 97.31 99 VAL A O 1
ATOM 815 N N . ASN A 1 100 ? 4.225 1.472 4.882 1.00 96.94 100 ASN A N 1
ATOM 816 C CA . ASN A 1 100 ? 5.618 1.082 5.074 1.00 96.94 100 ASN A CA 1
ATOM 817 C C . ASN A 1 100 ? 6.051 0.181 3.904 1.00 96.94 100 ASN A C 1
ATOM 819 O O . ASN A 1 100 ? 5.725 -1.003 3.891 1.00 96.94 100 ASN A O 1
ATOM 823 N N . ALA A 1 101 ? 6.748 0.734 2.912 1.00 95.12 101 ALA A N 1
ATOM 824 C CA . ALA A 1 101 ? 7.140 -0.005 1.713 1.00 95.12 101 ALA A CA 1
ATOM 825 C C . ALA A 1 101 ? 8.574 -0.542 1.824 1.00 95.12 101 ALA A C 1
ATOM 827 O O . ALA A 1 101 ? 9.535 0.227 1.785 1.00 95.12 101 ALA A O 1
ATOM 828 N N . HIS A 1 102 ? 8.710 -1.862 1.942 1.00 95.44 102 HIS A N 1
ATOM 829 C CA . HIS A 1 102 ? 9.985 -2.564 1.813 1.00 95.44 102 HIS A CA 1
ATOM 830 C C . HIS A 1 102 ? 10.376 -2.696 0.327 1.00 95.44 102 HIS A C 1
ATOM 832 O O . HIS A 1 102 ? 9.518 -2.598 -0.545 1.00 95.44 102 HIS A O 1
ATOM 838 N N . GLU A 1 103 ? 11.678 -2.822 0.033 1.00 93.25 103 GLU A N 1
ATOM 839 C CA . GLU A 1 103 ? 12.278 -2.903 -1.323 1.00 93.25 103 GLU A CA 1
ATOM 840 C C . GLU A 1 103 ? 11.998 -1.717 -2.274 1.00 93.25 103 GLU A C 1
ATOM 842 O O . GLU A 1 103 ? 12.491 -1.685 -3.403 1.00 93.25 103 GLU A O 1
ATOM 847 N N . ALA A 1 104 ? 11.253 -0.709 -1.820 1.00 92.75 104 ALA A N 1
ATOM 848 C CA . ALA A 1 104 ? 10.988 0.500 -2.581 1.00 92.75 104 ALA A CA 1
ATOM 849 C C . ALA A 1 104 ? 12.232 1.394 -2.712 1.00 92.75 104 ALA A C 1
ATOM 851 O O . ALA A 1 104 ? 13.275 1.180 -2.087 1.00 92.75 104 ALA A O 1
ATOM 852 N N . VAL A 1 105 ? 12.114 2.450 -3.521 1.00 94.12 105 VAL A N 1
ATOM 853 C CA . VAL A 1 105 ? 13.164 3.468 -3.621 1.00 94.12 105 VAL A CA 1
ATOM 854 C C . VAL A 1 105 ? 13.474 4.061 -2.245 1.00 94.12 105 VAL A C 1
ATOM 856 O O . VAL A 1 105 ? 12.575 4.393 -1.469 1.00 94.12 105 VAL A O 1
ATOM 859 N N . ARG A 1 106 ? 14.768 4.222 -1.944 1.00 92.12 106 ARG A N 1
ATOM 860 C CA . ARG A 1 106 ? 15.212 4.876 -0.707 1.00 92.12 106 ARG A CA 1
ATOM 861 C C . ARG A 1 106 ? 14.552 6.261 -0.559 1.00 92.12 106 ARG A C 1
ATOM 863 O O . ARG A 1 106 ? 14.444 6.988 -1.550 1.00 92.12 106 ARG A O 1
ATOM 870 N N . PRO A 1 107 ? 14.149 6.667 0.656 1.00 92.38 107 PRO A N 1
ATOM 871 C CA . PRO A 1 107 ? 13.417 7.912 0.848 1.00 92.38 107 PRO A CA 1
ATOM 872 C C . PRO A 1 107 ? 14.276 9.142 0.529 1.00 92.38 107 PRO A C 1
ATOM 874 O O . PRO A 1 107 ? 15.470 9.191 0.825 1.00 92.38 107 PRO A O 1
ATOM 877 N N . THR A 1 108 ? 13.634 10.170 -0.029 1.00 94.56 108 THR A N 1
ATOM 878 C CA . THR A 1 108 ? 14.244 11.471 -0.374 1.00 94.56 108 THR A CA 1
ATOM 879 C C . THR A 1 108 ? 13.513 12.664 0.260 1.00 94.56 108 THR A C 1
ATOM 881 O O . THR A 1 108 ? 13.670 13.799 -0.177 1.00 94.56 108 THR A O 1
ATOM 884 N N . GLY A 1 109 ? 12.713 12.426 1.308 1.00 93.75 109 GLY A N 1
ATOM 885 C CA . GLY A 1 109 ? 12.000 13.475 2.056 1.00 93.75 109 GLY A CA 1
ATOM 886 C C . GLY A 1 109 ? 10.540 13.708 1.646 1.00 93.75 109 GLY A C 1
ATOM 887 O O . GLY A 1 109 ? 9.905 14.625 2.164 1.00 93.75 109 GLY A O 1
ATOM 888 N N . LEU A 1 110 ? 9.973 12.867 0.771 1.00 92.12 110 LEU A N 1
ATOM 889 C CA . LEU A 1 110 ? 8.561 12.953 0.358 1.00 92.12 110 LEU A CA 1
ATOM 890 C C . LEU A 1 110 ? 7.559 12.833 1.516 1.00 92.12 110 LEU A C 1
ATOM 892 O O . LEU A 1 110 ? 6.461 13.374 1.415 1.00 92.12 110 LEU A O 1
ATOM 896 N N . CYS A 1 111 ? 7.939 12.205 2.634 1.00 89.81 111 CYS A N 1
ATOM 897 C CA . CYS A 1 111 ? 7.113 12.133 3.843 1.00 89.81 111 CYS A CA 1
ATOM 898 C C . CYS A 1 111 ? 6.697 13.511 4.384 1.00 89.81 111 CYS A C 1
ATOM 900 O O . CYS A 1 111 ? 5.666 13.613 5.035 1.00 89.81 111 CYS A O 1
ATOM 902 N N . ARG A 1 112 ? 7.447 14.582 4.076 1.00 88.25 112 ARG A N 1
ATOM 903 C CA . ARG A 1 112 ? 7.080 15.959 4.438 1.00 88.25 112 ARG A CA 1
ATOM 904 C C . ARG A 1 112 ? 5.830 16.465 3.706 1.00 88.25 112 ARG A C 1
ATOM 906 O O . ARG A 1 112 ? 5.179 17.374 4.202 1.00 88.25 112 ARG A O 1
ATOM 913 N N . TYR A 1 113 ? 5.534 15.929 2.523 1.00 84.81 113 TYR A N 1
ATOM 914 C CA . TYR A 1 113 ? 4.448 16.403 1.656 1.00 84.81 113 TYR A CA 1
ATOM 915 C C . TYR A 1 113 ? 3.239 15.463 1.619 1.00 84.81 113 TYR A C 1
ATOM 917 O O . TYR A 1 113 ? 2.204 15.843 1.084 1.00 84.81 113 TYR A O 1
ATOM 925 N N . LEU A 1 114 ? 3.381 14.237 2.126 1.00 74.25 114 LEU A N 1
ATOM 926 C CA . LEU A 1 114 ? 2.396 13.155 1.995 1.00 74.25 114 LEU A CA 1
ATOM 927 C C . LEU A 1 114 ? 1.833 12.713 3.359 1.00 74.25 114 LEU A C 1
ATOM 929 O O . LEU A 1 114 ? 1.556 11.533 3.554 1.00 74.25 114 LEU A O 1
ATOM 933 N N . SER A 1 115 ? 1.728 13.654 4.300 1.00 56.09 115 SER A N 1
ATOM 934 C CA . SER A 1 115 ? 1.183 13.474 5.654 1.00 56.09 115 SER A CA 1
ATOM 935 C C . SER A 1 115 ? -0.320 13.706 5.725 1.00 56.09 115 SER A C 1
ATOM 937 O O . SER A 1 115 ? -0.737 14.757 5.185 1.00 56.09 115 SER A O 1
#

Nearest PDB structures (foldseek):
  9bs5-assembly1_B  TM=1.003E+00  e=1.606E-16  Bacteroides ovatus ATCC 8483
  9bs5-assembly1_A  TM=1.004E+00  e=2.080E-16  Bacteroides ovatus ATCC 8483
  2zq0-assembly1_A  TM=1.004E+00  e=3.725E-16  Bacteroides thetaiotaomicron
  8wg2-assembly1_A  TM=9.995E-01  e=4.088E-15  Flavobacterium johnsoniae UW101
  8wg0-assembly1_B  TM=9.997E-01  e=5.296E-15  Flavobacterium johnsoniae UW101

Mean predicted aligned error: 3.3 Å

Sequence (115 aa):
DDVFDFVTPYPDFDVKMLNAYAHSKGVKLMMHHETSSSVRNYERHMDKAYQFMVDNGYTAVKSGYVGDIIPRGEHHYGQWMNNHYLYAIKKAADYKICVNAHEAVRPTGLCRYLS

Secondary structure (DSSP, 8-state):
-----SS---TT--HHHHHHHHHHTT--PPEEEE-TTBHHHHHHHHHHHHHHHHHTT--EEEEE--SS-BSBTB-TTSHHHHHHHHHHHHHHHHTT-EEEESSSPPP-SGGGT--

pLDDT: mean 93.98, std 6.48, range [56.09, 98.38]

Radius of gyration: 14.69 Å; Cα contacts (8 Å, |Δi|>4): 156; chains: 1; bounding box: 29×37×42 Å

Solvent-accessible surface area (backbone atoms only — not comparable to full-atom values): 6796 Å² total; per-residue (Å²): 119,82,89,69,71,75,71,80,66,59,97,89,51,58,65,67,61,52,44,54,50,29,53,77,68,77,45,78,65,70,43,77,47,72,41,62,16,26,49,65,38,45,63,76,32,41,67,62,29,52,49,50,28,56,80,60,68,34,50,32,34,38,35,34,40,56,68,75,36,36,69,78,89,54,47,62,74,34,73,68,38,52,50,49,5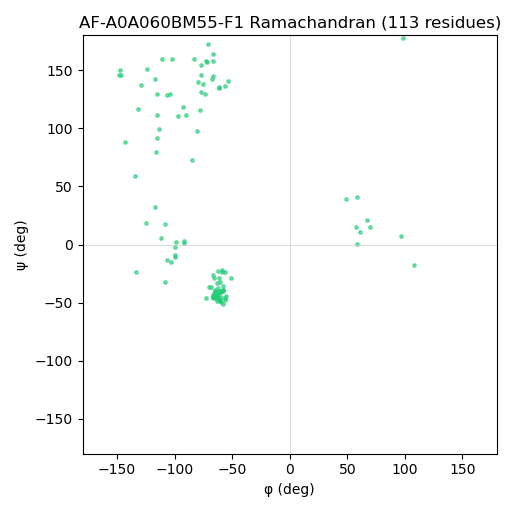6,52,49,54,51,56,54,30,49,79,71,63,35,48,79,46,66,44,71,51,62,80,87,86,65,62,70,80,78,72,115